Protein AF-A0A7W8RSY2-F1 (afdb_monomer_lite)

pLDDT: mean 93.62, std 8.96, range [55.09, 98.31]

Foldseek 3Di:
DFLDVAEDEEQDPVVQVVSVVVNHHYDHDDDPVVVVVVCVVVVND

Sequence (45 aa):
MAATDTLFIDDSQASVDGALAAGFQGFRFVDAASLSIELARRGVL

Secondary structure (DSSP, 8-state):
--GGG-EEEES-HHHHHHHHHTT-EEEE-S-HHHHHHHHHHTT--

Structure (mmCIF, N/CA/C/O backbone):
data_AF-A0A7W8RSY2-F1
#
_entry.id   AF-A0A7W8RSY2-F1
#
loop_
_atom_site.group_PDB
_atom_site.id
_atom_site.type_symbol
_atom_site.label_atom_id
_atom_site.label_alt_id
_atom_site.label_comp_id
_atom_site.label_asym_id
_atom_site.label_entity_id
_atom_site.label_seq_id
_atom_site.pdbx_PDB_ins_code
_atom_site.Cartn_x
_atom_site.Cartn_y
_atom_site.Cartn_z
_atom_site.occupancy
_atom_site.B_iso_or_equiv
_atom_site.auth_seq_id
_atom_site.auth_comp_id
_atom_site.auth_asym_id
_atom_site.auth_atom_id
_atom_site.pdbx_PDB_model_num
ATOM 1 N N . MET A 1 1 ? -10.652 -12.480 -12.577 1.00 55.09 1 MET A N 1
ATOM 2 C CA . MET A 1 1 ? -10.150 -11.534 -11.564 1.00 55.09 1 MET A CA 1
ATOM 3 C C . MET A 1 1 ? -9.041 -10.743 -12.221 1.00 55.09 1 MET A C 1
ATOM 5 O O . MET A 1 1 ? -8.084 -11.364 -12.668 1.00 55.09 1 MET A O 1
ATOM 9 N N . ALA A 1 2 ? -9.224 -9.439 -12.422 1.00 64.44 2 ALA A N 1
ATOM 10 C CA . ALA A 1 2 ? -8.178 -8.588 -12.983 1.00 64.44 2 ALA A CA 1
ATOM 11 C C . ALA A 1 2 ? -7.199 -8.202 -11.862 1.00 64.44 2 ALA A C 1
ATOM 13 O O . ALA A 1 2 ? -7.626 -8.007 -10.725 1.00 64.44 2 ALA A O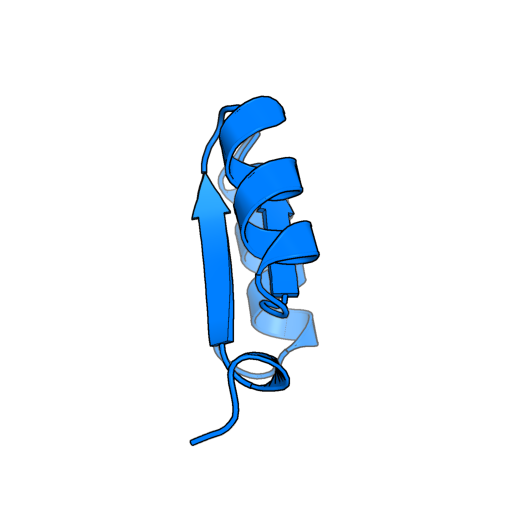 1
ATOM 14 N N . ALA A 1 3 ? -5.900 -8.088 -12.163 1.00 71.12 3 ALA A N 1
ATOM 15 C CA . ALA A 1 3 ? -4.889 -7.676 -11.178 1.00 71.12 3 ALA A CA 1
ATOM 16 C C . ALA A 1 3 ? -5.228 -6.321 -10.517 1.00 71.12 3 ALA A C 1
ATOM 18 O O . ALA A 1 3 ? -4.895 -6.090 -9.358 1.00 71.12 3 ALA A O 1
ATOM 19 N N . THR A 1 4 ? -5.996 -5.481 -11.213 1.00 78.62 4 THR A N 1
ATOM 20 C CA . THR A 1 4 ? -6.451 -4.160 -10.767 1.00 78.62 4 THR A CA 1
ATOM 21 C C . THR A 1 4 ? -7.366 -4.173 -9.543 1.00 78.62 4 THR A C 1
ATOM 23 O O . THR A 1 4 ? -7.512 -3.124 -8.924 1.00 78.62 4 THR A O 1
ATOM 26 N N . ASP A 1 5 ? -7.960 -5.317 -9.181 1.00 88.75 5 ASP A N 1
ATOM 27 C CA . ASP A 1 5 ? -8.822 -5.457 -7.991 1.00 88.75 5 ASP A CA 1
ATOM 28 C C . ASP A 1 5 ? -8.055 -5.975 -6.762 1.00 88.75 5 ASP A C 1
ATOM 30 O O . ASP A 1 5 ? -8.631 -6.163 -5.693 1.00 88.75 5 ASP A O 1
ATOM 34 N N . THR A 1 6 ? -6.754 -6.248 -6.904 1.00 93.62 6 THR A N 1
ATOM 35 C CA . THR A 1 6 ? -5.918 -6.816 -5.842 1.00 93.62 6 THR A CA 1
ATOM 36 C C . THR A 1 6 ? -4.921 -5.779 -5.324 1.00 93.62 6 THR A C 1
ATOM 38 O O . THR A 1 6 ? -4.173 -5.185 -6.104 1.00 93.62 6 THR A O 1
ATOM 41 N N . LEU A 1 7 ? -4.891 -5.592 -3.999 1.00 95.50 7 LEU A N 1
ATOM 42 C CA . LEU A 1 7 ? -3.932 -4.732 -3.303 1.00 95.50 7 LEU A CA 1
ATOM 43 C C . LEU A 1 7 ? -2.711 -5.536 -2.846 1.00 95.50 7 LEU A C 1
ATOM 45 O O . LEU A 1 7 ? -2.825 -6.426 -2.006 1.00 95.50 7 LEU A O 1
ATOM 49 N N . PHE A 1 8 ? -1.544 -5.185 -3.376 1.00 96.94 8 PHE A N 1
ATOM 50 C CA . PHE A 1 8 ? -0.251 -5.680 -2.926 1.00 96.94 8 PHE A CA 1
ATOM 51 C C . PHE A 1 8 ? 0.324 -4.761 -1.839 1.00 96.94 8 PHE A C 1
ATOM 53 O O . PHE A 1 8 ? 0.350 -3.539 -2.008 1.00 96.94 8 PHE A O 1
ATOM 60 N N . ILE A 1 9 ? 0.782 -5.349 -0.730 1.00 97.44 9 ILE A N 1
ATOM 61 C CA . ILE A 1 9 ? 1.351 -4.637 0.421 1.00 97.44 9 ILE A CA 1
ATOM 62 C C . ILE A 1 9 ? 2.719 -5.235 0.742 1.00 97.44 9 ILE A C 1
ATOM 64 O O . ILE A 1 9 ? 2.820 -6.437 0.971 1.00 97.44 9 ILE A O 1
ATOM 68 N N . ASP A 1 10 ? 3.745 -4.391 0.791 1.00 98.19 10 ASP A N 1
ATOM 69 C CA . ASP A 1 10 ? 5.125 -4.761 1.127 1.00 98.19 10 ASP A CA 1
ATOM 70 C C . ASP A 1 10 ? 5.842 -3.532 1.714 1.00 98.19 10 ASP A C 1
ATOM 72 O O . ASP A 1 10 ? 5.450 -2.400 1.425 1.00 98.19 10 ASP A O 1
ATOM 76 N N . ASP A 1 11 ? 6.842 -3.705 2.574 1.00 97.69 11 ASP A N 1
ATOM 77 C CA . ASP A 1 11 ? 7.590 -2.591 3.177 1.00 97.69 11 ASP A CA 1
ATOM 78 C C . ASP A 1 11 ? 8.714 -2.064 2.264 1.00 97.69 11 ASP A C 1
ATOM 80 O O . ASP A 1 11 ? 9.169 -0.924 2.407 1.00 97.69 11 ASP A O 1
ATOM 84 N N . SER A 1 12 ? 9.106 -2.839 1.252 1.00 98.12 12 SER A N 1
ATOM 85 C CA . SER A 1 12 ? 10.055 -2.443 0.219 1.00 98.12 12 SER A CA 1
ATOM 86 C C . SER A 1 12 ? 9.377 -1.682 -0.917 1.00 98.12 12 SER A C 1
ATOM 88 O O . SER A 1 12 ? 8.476 -2.177 -1.598 1.00 98.12 12 SER A O 1
ATOM 90 N N . GLN A 1 13 ? 9.896 -0.488 -1.220 1.00 97.94 13 GLN A N 1
ATOM 91 C CA . GLN A 1 13 ? 9.442 0.283 -2.381 1.00 97.94 13 GLN A CA 1
ATOM 92 C C . GLN A 1 13 ? 9.635 -0.490 -3.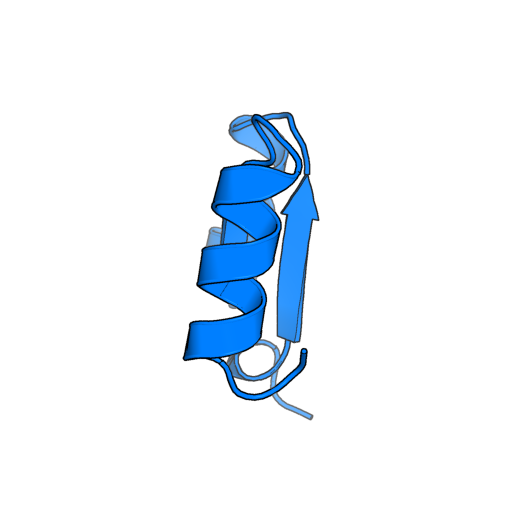696 1.00 97.94 13 GLN A C 1
ATOM 94 O O . GLN A 1 13 ? 8.763 -0.450 -4.557 1.00 97.94 13 GLN A O 1
ATOM 99 N N . ALA A 1 14 ? 10.736 -1.236 -3.834 1.00 98.31 14 ALA A N 1
ATOM 100 C CA . ALA A 1 14 ? 11.032 -1.976 -5.060 1.00 98.31 14 ALA A CA 1
ATOM 101 C C . ALA A 1 14 ? 9.992 -3.074 -5.344 1.00 98.31 14 ALA A C 1
ATOM 103 O O . ALA A 1 14 ? 9.614 -3.287 -6.496 1.00 98.31 14 ALA A O 1
ATOM 104 N N . SER A 1 15 ? 9.497 -3.744 -4.299 1.00 97.75 15 SER A N 1
ATOM 105 C CA . SER A 1 15 ? 8.437 -4.750 -4.418 1.00 97.75 15 SER A CA 1
ATOM 106 C C . SER A 1 15 ? 7.115 -4.110 -4.848 1.00 97.75 15 SER A C 1
ATOM 108 O O . SER A 1 15 ? 6.443 -4.615 -5.748 1.00 97.75 15 SER A O 1
ATOM 110 N N . 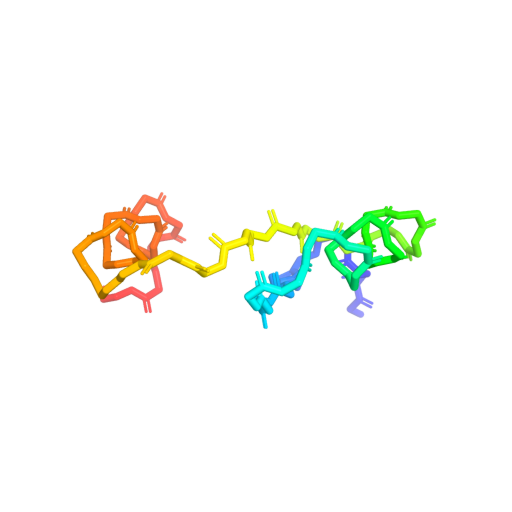VAL A 1 16 ? 6.766 -2.966 -4.247 1.00 98.06 16 VAL A N 1
ATOM 111 C CA . VAL A 1 16 ? 5.554 -2.204 -4.587 1.00 98.06 16 VAL A CA 1
ATOM 112 C C . VAL A 1 16 ? 5.592 -1.729 -6.039 1.00 98.06 16 VAL A C 1
ATOM 114 O O . VAL A 1 16 ? 4.610 -1.902 -6.759 1.00 98.06 16 VAL A O 1
ATOM 117 N N . ASP A 1 17 ? 6.725 -1.197 -6.495 1.00 98.31 17 ASP A N 1
ATOM 118 C CA . ASP A 1 17 ? 6.897 -0.747 -7.879 1.00 98.31 17 ASP A CA 1
ATOM 119 C C . ASP A 1 17 ? 6.737 -1.913 -8.868 1.00 98.31 17 ASP A C 1
ATOM 121 O O . ASP A 1 17 ? 6.082 -1.771 -9.904 1.00 98.31 17 ASP A O 1
ATOM 125 N N . GLY A 1 18 ? 7.266 -3.094 -8.526 1.00 97.88 18 GLY A N 1
ATOM 126 C CA . GLY A 1 18 ? 7.080 -4.315 -9.310 1.00 97.88 18 GLY A CA 1
ATOM 127 C C . GLY A 1 18 ? 5.614 -4.748 -9.405 1.00 97.88 18 GLY A C 1
ATOM 128 O O . GLY A 1 18 ? 5.142 -5.105 -10.485 1.00 97.88 18 GLY A O 1
ATOM 129 N N . ALA A 1 19 ? 4.867 -4.666 -8.302 1.00 96.88 19 ALA A N 1
ATOM 130 C CA . ALA A 1 19 ? 3.441 -4.978 -8.290 1.00 96.88 19 ALA A CA 1
ATOM 131 C C . ALA A 1 19 ? 2.628 -3.987 -9.140 1.00 96.88 19 ALA A C 1
ATOM 133 O O . ALA A 1 19 ? 1.790 -4.404 -9.942 1.00 96.88 19 ALA A O 1
ATOM 134 N N . LEU A 1 20 ? 2.920 -2.687 -9.032 1.00 96.38 20 LEU A N 1
ATOM 135 C CA . LEU A 1 20 ? 2.304 -1.656 -9.871 1.00 96.38 20 LEU A CA 1
ATOM 136 C C . LEU A 1 20 ? 2.576 -1.915 -11.361 1.00 96.38 20 LEU A C 1
ATOM 138 O O . LEU A 1 20 ? 1.654 -1.862 -12.174 1.00 96.38 20 LEU A O 1
ATOM 142 N N . ALA A 1 21 ? 3.815 -2.267 -11.721 1.00 96.88 21 ALA A N 1
ATOM 143 C CA . ALA A 1 21 ? 4.187 -2.604 -13.096 1.00 96.88 21 ALA A CA 1
ATOM 144 C C . ALA A 1 21 ? 3.470 -3.862 -13.626 1.00 96.88 21 ALA A C 1
ATOM 146 O O . ALA A 1 21 ? 3.193 -3.957 -14.821 1.00 96.88 21 ALA A O 1
ATOM 147 N N . ALA A 1 22 ? 3.132 -4.808 -12.746 1.00 95.25 22 ALA A N 1
ATOM 148 C CA . ALA A 1 22 ? 2.356 -6.003 -13.074 1.00 95.25 22 ALA A CA 1
ATOM 149 C C . ALA A 1 22 ? 0.828 -5.768 -13.110 1.00 95.25 22 ALA A C 1
ATOM 151 O O . ALA A 1 22 ? 0.070 -6.699 -13.385 1.00 95.25 22 ALA A O 1
ATOM 152 N N . GLY A 1 23 ? 0.366 -4.535 -12.868 1.00 95.69 23 GLY A N 1
ATOM 153 C CA . GLY A 1 23 ? -1.047 -4.152 -12.947 1.00 95.69 23 GLY A CA 1
ATOM 154 C C . GLY A 1 23 ? -1.838 -4.339 -11.651 1.00 95.69 23 GLY A C 1
ATOM 155 O O . GLY A 1 23 ? -3.067 -4.260 -11.681 1.00 95.69 23 GLY A O 1
ATOM 156 N N . PHE A 1 24 ? -1.158 -4.582 -10.529 1.00 95.69 24 PHE A N 1
ATOM 157 C CA . PHE A 1 24 ? -1.775 -4.567 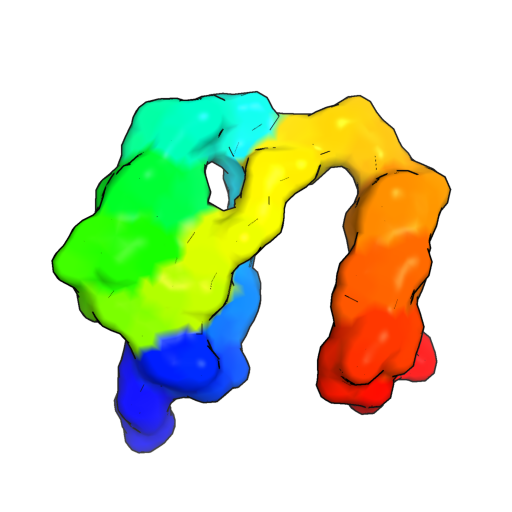-9.205 1.00 95.69 24 PHE A CA 1
ATOM 158 C C . PHE A 1 24 ? -1.967 -3.139 -8.698 1.00 95.69 24 PHE A C 1
ATOM 160 O O . PHE A 1 24 ? -1.354 -2.183 -9.174 1.00 95.69 24 PHE A O 1
ATOM 167 N N . GLN A 1 25 ? -2.785 -3.003 -7.660 1.00 95.31 25 GLN A N 1
ATOM 168 C CA . GLN A 1 25 ? -2.717 -1.845 -6.777 1.00 95.31 25 GLN A CA 1
ATOM 169 C C . GLN A 1 25 ? -1.557 -2.061 -5.794 1.00 95.31 25 GLN A C 1
ATOM 171 O O . GLN A 1 25 ? -1.318 -3.189 -5.369 1.00 95.31 25 GLN A O 1
ATOM 176 N N . GLY A 1 26 ? -0.850 -1.001 -5.406 1.00 95.94 26 GLY A N 1
ATOM 177 C CA . GLY A 1 26 ? 0.312 -1.100 -4.518 1.00 95.94 26 GLY A CA 1
ATOM 178 C C . GLY A 1 26 ? 0.210 -0.170 -3.314 1.00 95.94 26 GLY A C 1
ATOM 179 O O . GLY A 1 26 ? -0.196 0.983 -3.455 1.00 95.94 26 GLY A O 1
ATOM 180 N N . PHE A 1 27 ? 0.608 -0.657 -2.140 1.00 97.31 27 PHE A N 1
ATOM 181 C CA . PHE A 1 27 ? 0.758 0.135 -0.922 1.00 97.31 27 PHE A CA 1
ATOM 182 C C . PHE A 1 27 ? 2.059 -0.240 -0.209 1.00 97.31 27 PHE A C 1
ATOM 184 O O . PHE A 1 27 ? 2.289 -1.411 0.088 1.00 97.31 27 PHE A O 1
ATOM 191 N N . ARG A 1 28 ? 2.905 0.752 0.099 1.00 98.19 28 ARG A N 1
ATOM 192 C CA . ARG A 1 28 ? 4.111 0.510 0.897 1.00 98.19 28 ARG A CA 1
ATOM 193 C C . ARG A 1 28 ? 3.773 0.528 2.380 1.00 98.19 28 ARG A C 1
ATOM 195 O O . ARG A 1 28 ? 3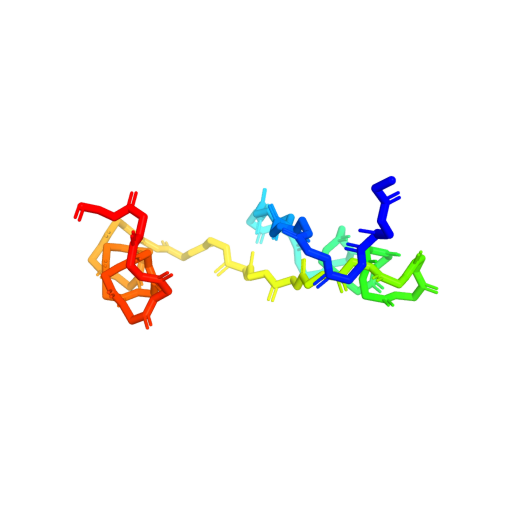.352 1.561 2.898 1.00 98.19 28 ARG A O 1
ATOM 202 N N . PHE A 1 29 ? 4.010 -0.581 3.066 1.00 97.94 29 PHE A N 1
ATOM 203 C CA . PHE A 1 29 ? 3.834 -0.655 4.508 1.00 97.94 29 PHE A CA 1
ATOM 204 C C . PHE A 1 29 ? 4.899 0.182 5.230 1.00 97.94 29 PHE A C 1
ATOM 206 O O . PHE A 1 29 ? 6.095 0.013 5.010 1.00 97.94 29 PHE A O 1
ATOM 213 N N . VAL A 1 30 ? 4.452 1.096 6.093 1.00 97.00 30 VAL A N 1
ATOM 214 C CA . VAL A 1 30 ? 5.318 1.894 6.979 1.00 97.00 30 VAL A CA 1
ATOM 215 C C . VAL A 1 30 ? 4.927 1.656 8.434 1.00 97.00 30 VAL A C 1
ATOM 217 O O . VAL A 1 30 ? 5.789 1.428 9.278 1.00 97.00 30 VAL A O 1
ATOM 220 N N . ASP A 1 31 ? 3.625 1.663 8.723 1.00 98.00 31 ASP A N 1
ATOM 221 C CA . ASP A 1 31 ? 3.077 1.358 10.039 1.00 98.00 31 ASP A CA 1
ATOM 222 C C . ASP A 1 31 ? 1.620 0.865 9.948 1.00 98.00 31 ASP A C 1
ATOM 224 O O . ASP A 1 31 ? 0.957 0.944 8.910 1.00 98.00 31 ASP A O 1
ATOM 228 N N . ALA A 1 32 ? 1.102 0.353 11.065 1.00 97.50 32 ALA A N 1
ATOM 229 C CA . ALA A 1 32 ? -0.261 -0.168 11.138 1.00 97.50 32 ALA A CA 1
ATOM 230 C C . ALA A 1 32 ? -1.340 0.925 11.034 1.00 97.50 32 ALA A C 1
ATOM 232 O O . ALA A 1 32 ? -2.448 0.648 10.575 1.00 97.50 32 ALA A O 1
ATOM 233 N N . ALA A 1 33 ? -1.043 2.158 11.455 1.00 97.88 33 ALA A N 1
ATOM 234 C CA . ALA A 1 33 ? -2.016 3.248 11.449 1.00 97.88 33 ALA A CA 1
ATOM 235 C C . ALA A 1 33 ? -2.338 3.686 10.014 1.00 97.88 33 ALA A C 1
ATOM 237 O O . ALA A 1 33 ? -3.506 3.783 9.635 1.00 97.88 33 ALA A O 1
ATOM 238 N N . SER A 1 34 ? -1.302 3.885 9.200 1.00 97.06 34 SER A N 1
ATOM 239 C CA . SER A 1 34 ? -1.417 4.206 7.778 1.00 97.06 34 SER A CA 1
ATOM 240 C C . SER A 1 34 ? -2.080 3.075 6.993 1.00 97.06 34 SER A C 1
ATOM 242 O O . SER A 1 34 ? -2.972 3.349 6.188 1.00 97.06 34 SER A O 1
ATOM 244 N N . LEU A 1 35 ? -1.729 1.814 7.276 1.00 97.06 35 LEU A N 1
ATOM 245 C CA . LEU A 1 35 ? -2.379 0.667 6.641 1.00 97.06 35 LEU A CA 1
ATOM 246 C C . LEU A 1 35 ? -3.874 0.596 6.988 1.00 97.06 35 LEU A C 1
ATOM 248 O 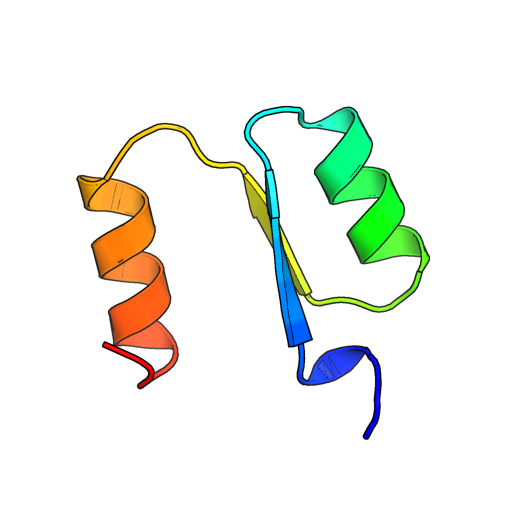O . LEU A 1 35 ? -4.698 0.399 6.101 1.00 97.06 35 LEU A O 1
ATOM 252 N N . SER A 1 36 ? -4.240 0.801 8.255 1.00 97.62 36 SER A N 1
ATOM 253 C CA . SER A 1 36 ? -5.642 0.785 8.696 1.00 97.62 36 SER A CA 1
ATOM 254 C C . SER A 1 36 ? -6.487 1.843 7.976 1.00 97.62 36 SER A C 1
ATOM 256 O O . SER A 1 36 ? -7.569 1.540 7.472 1.00 97.62 36 SER A O 1
ATOM 258 N N . ILE A 1 37 ? -5.962 3.066 7.832 1.00 97.25 37 ILE A N 1
ATOM 259 C CA . ILE A 1 37 ? -6.620 4.140 7.071 1.00 97.25 37 ILE A CA 1
ATOM 260 C C . ILE A 1 37 ? -6.834 3.727 5.610 1.00 97.25 37 ILE A C 1
ATOM 262 O O . ILE A 1 37 ? -7.903 3.978 5.049 1.00 97.25 37 ILE A O 1
ATOM 266 N N . GLU A 1 38 ? -5.837 3.099 4.989 1.00 96.19 38 GLU A N 1
ATOM 267 C CA . GLU A 1 38 ? -5.923 2.676 3.593 1.00 96.19 38 GLU A CA 1
ATOM 268 C C . GLU A 1 38 ? -6.938 1.543 3.387 1.00 96.19 38 GLU A C 1
ATOM 270 O O . GLU A 1 38 ? -7.743 1.592 2.455 1.00 96.19 38 GLU A O 1
ATOM 275 N N . LEU A 1 39 ? -6.957 0.550 4.278 1.00 95.69 39 LEU A N 1
ATOM 276 C CA . LEU A 1 39 ? -7.925 -0.548 4.231 1.00 95.69 39 LEU A CA 1
ATOM 277 C C . LEU A 1 39 ? -9.361 -0.045 4.452 1.00 95.69 39 LEU A C 1
ATOM 279 O O . LEU A 1 39 ? -10.269 -0.440 3.718 1.00 95.69 39 LEU A O 1
ATOM 283 N N . ALA A 1 40 ? -9.565 0.892 5.383 1.00 97.19 40 ALA A N 1
ATOM 284 C CA . ALA A 1 40 ? -10.870 1.510 5.617 1.00 97.19 40 ALA A CA 1
ATOM 285 C C . ALA A 1 40 ? -11.365 2.304 4.396 1.00 97.19 40 ALA A C 1
ATOM 287 O O . ALA A 1 40 ? -12.525 2.181 4.007 1.00 97.19 40 ALA A O 1
ATOM 288 N N . ARG A 1 41 ? -10.485 3.069 3.730 1.00 95.06 41 ARG A N 1
ATOM 289 C CA . ARG A 1 41 ? -10.821 3.796 2.486 1.00 95.06 41 ARG A CA 1
ATOM 290 C C . ARG A 1 41 ? -11.288 2.877 1.363 1.00 95.06 41 ARG A C 1
ATOM 292 O O . ARG A 1 41 ? -12.080 3.294 0.523 1.00 95.06 41 ARG A O 1
ATOM 299 N N . ARG A 1 42 ? -10.788 1.645 1.348 1.00 92.69 42 ARG A N 1
ATOM 300 C CA . ARG A 1 42 ? -11.118 0.618 0.355 1.00 92.69 42 ARG A CA 1
ATOM 301 C C . ARG A 1 42 ? -12.328 -0.230 0.747 1.00 92.69 42 ARG A C 1
ATOM 303 O O . ARG A 1 42 ? -12.772 -1.032 -0.066 1.00 92.69 42 ARG A O 1
ATOM 310 N N . GLY A 1 43 ? -12.863 -0.052 1.957 1.00 95.06 43 GLY A N 1
ATOM 311 C CA . GLY A 1 43 ? -14.017 -0.801 2.456 1.00 95.06 43 GLY A CA 1
ATOM 312 C C . GLY A 1 43 ? -13.711 -2.259 2.804 1.00 95.06 43 GLY A C 1
ATOM 313 O O . GLY A 1 43 ? -14.599 -3.100 2.705 1.00 95.06 43 GLY A O 1
ATOM 314 N N . VAL A 1 44 ? -12.461 -2.566 3.168 1.00 90.69 44 VAL A N 1
ATOM 315 C CA . VAL A 1 44 ? -11.999 -3.928 3.506 1.00 90.69 44 VAL A CA 1
ATOM 316 C C . VAL A 1 44 ? -11.538 -4.065 4.964 1.00 90.69 44 VAL A C 1
ATOM 318 O O . VAL A 1 44 ? -10.897 -5.056 5.312 1.00 90.69 44 VAL A O 1
ATOM 321 N N . LEU A 1 45 ? -11.841 -3.064 5.796 1.00 85.75 45 LEU A N 1
ATOM 322 C CA . LEU A 1 45 ? -11.616 -3.058 7.243 1.00 85.75 45 LEU A CA 1
ATOM 323 C C . LEU A 1 45 ? -12.954 -3.119 7.986 1.00 85.75 45 LEU A C 1
ATOM 325 O O . LEU A 1 45 ? -13.884 -2.404 7.545 1.00 85.75 45 LEU A O 1
#

Radius of gyration: 10.53 Å; chains: 1; bounding box: 25×16×24 Å